Protein AF-A0A9D8LDV1-F1 (afdb_monomer_lite)

Secondary structure (DSSP, 8-state):
--HHHHHHHHHHIIIIIIHHHHHHHHHTT--S-EEEEE-TTT--EEEEEE--TTT---

Radius of gyration: 13.02 Å; chains: 1; bounding box: 27×19×39 Å

Foldseek 3Di:
DDPVVVVVLVVCCVPPPAPVQQVVQVVVVHDRAKDWDADPVPRHTPDIHGDNCVVPVD

pLDDT: mean 93.22, std 6.56, range [62.94, 98.31]

Sequence (58 aa):
MDTPELVSRLLDTIEHDLLPLTRRGVSGGNKLFGAAILNKSDLSLVVAETNNETENPL

Structure (mmCIF, N/CA/C/O backbone):
data_AF-A0A9D8LDV1-F1
#
_entry.id   AF-A0A9D8LDV1-F1
#
loop_
_atom_site.group_PDB
_atom_site.id
_atom_site.type_symbol
_atom_site.label_atom_id
_atom_site.label_alt_id
_atom_site.label_comp_id
_atom_site.label_asym_id
_atom_site.label_entity_id
_atom_site.label_seq_id
_atom_site.pdbx_PDB_ins_code
_atom_site.Cartn_x
_atom_site.Cartn_y
_atom_site.Cartn_z
_atom_site.occupancy
_atom_site.B_iso_or_equiv
_atom_site.auth_seq_id
_atom_site.auth_comp_id
_atom_site.auth_asym_id
_atom_site.auth_atom_id
_atom_site.pdbx_PDB_model_num
ATOM 1 N N . MET A 1 1 ? -12.399 1.602 16.390 1.00 73.94 1 MET A N 1
ATOM 2 C CA . MET A 1 1 ? -11.169 0.856 16.086 1.00 73.94 1 MET A CA 1
ATOM 3 C C . MET A 1 1 ? -10.071 1.539 16.848 1.00 73.94 1 MET A C 1
ATOM 5 O O . MET A 1 1 ? -9.995 2.764 16.765 1.00 73.94 1 MET A O 1
ATOM 9 N N . ASP A 1 2 ? -9.312 0.779 17.619 1.00 91.00 2 ASP A N 1
ATOM 10 C CA . ASP A 1 2 ? -8.249 1.350 18.426 1.00 91.00 2 ASP A CA 1
ATOM 11 C C . ASP A 1 2 ? -7.018 1.608 17.537 1.00 91.00 2 ASP A C 1
ATOM 13 O O . ASP A 1 2 ? -6.875 1.064 16.436 1.00 91.00 2 ASP A O 1
ATOM 17 N N . THR A 1 3 ? -6.183 2.564 17.947 1.00 93.12 3 THR A N 1
ATOM 18 C CA . THR A 1 3 ? -5.046 3.041 17.144 1.00 93.12 3 THR A CA 1
ATOM 19 C C . THR A 1 3 ? -4.071 1.924 16.738 1.00 93.12 3 THR A C 1
ATOM 21 O O . THR A 1 3 ? -3.634 1.946 15.585 1.00 93.12 3 THR A O 1
ATOM 24 N N . PRO A 1 4 ? -3.715 0.954 17.609 1.00 95.88 4 PRO A N 1
ATOM 25 C CA . PRO A 1 4 ? -2.804 -0.130 17.240 1.00 95.88 4 PRO A CA 1
ATOM 26 C C . PRO A 1 4 ? -3.309 -0.975 16.065 1.00 95.88 4 PRO A C 1
ATOM 28 O O . PRO A 1 4 ? -2.551 -1.232 15.136 1.00 95.88 4 PRO A O 1
ATOM 31 N N . GLU A 1 5 ? -4.589 -1.341 16.056 1.00 94.19 5 GLU A N 1
ATOM 32 C CA . GLU A 1 5 ? -5.216 -2.167 15.022 1.00 94.19 5 GLU A CA 1
ATOM 33 C C . GLU A 1 5 ? -5.226 -1.450 13.674 1.00 94.19 5 GLU A C 1
ATOM 35 O O . GLU A 1 5 ? -4.922 -2.054 12.643 1.00 94.19 5 GLU A O 1
ATOM 40 N N . LEU A 1 6 ? -5.522 -0.146 13.680 1.00 96.19 6 LEU A N 1
ATOM 41 C CA . LEU A 1 6 ? -5.439 0.675 12.476 1.00 96.19 6 LEU A CA 1
ATOM 42 C C . LEU A 1 6 ? -4.008 0.691 11.927 1.00 96.19 6 LEU A C 1
ATOM 44 O O . LEU A 1 6 ? -3.811 0.483 10.732 1.00 96.19 6 LEU A O 1
ATOM 48 N N . VAL A 1 7 ? -3.007 0.912 12.783 1.00 97.75 7 VAL A N 1
ATOM 49 C CA . VAL A 1 7 ? -1.598 0.937 12.366 1.00 97.75 7 VAL A CA 1
ATOM 50 C C . VAL A 1 7 ? -1.166 -0.418 11.811 1.00 97.75 7 VAL A C 1
ATOM 52 O O . VAL A 1 7 ? -0.602 -0.458 10.719 1.00 97.75 7 VAL A O 1
ATOM 55 N N . SER A 1 8 ? -1.471 -1.520 12.502 1.00 97.62 8 SER A N 1
ATOM 56 C CA . SER A 1 8 ? -1.173 -2.874 12.024 1.00 97.62 8 SER A CA 1
ATOM 57 C C . SER A 1 8 ? -1.783 -3.126 10.650 1.00 97.62 8 SER A C 1
ATOM 59 O O . SER A 1 8 ? -1.073 -3.527 9.733 1.00 97.62 8 SER A O 1
ATOM 61 N N . ARG A 1 9 ? -3.061 -2.783 10.453 1.00 97.50 9 ARG A N 1
ATOM 62 C CA . ARG A 1 9 ? -3.721 -2.987 9.161 1.00 97.50 9 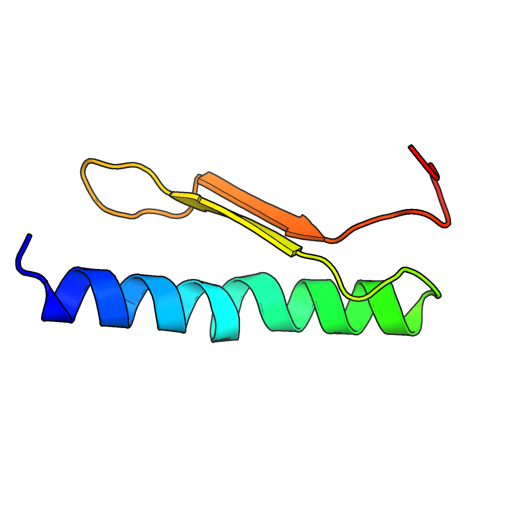ARG A CA 1
ATOM 63 C C . ARG A 1 9 ? -3.111 -2.143 8.037 1.00 97.50 9 ARG A C 1
ATOM 65 O O . ARG A 1 9 ? -3.020 -2.617 6.902 1.00 97.50 9 ARG A O 1
ATOM 72 N N . LEU A 1 10 ? -2.688 -0.909 8.321 1.00 97.56 10 LEU A N 1
ATOM 73 C CA . LEU A 1 10 ? -1.996 -0.062 7.342 1.00 97.56 10 LEU A CA 1
ATOM 74 C C . LEU A 1 10 ? -0.632 -0.649 6.953 1.00 97.56 10 LEU A C 1
ATOM 76 O O . LEU A 1 10 ? -0.299 -0.666 5.769 1.00 97.56 10 LEU A O 1
ATOM 80 N N . LEU A 1 11 ? 0.127 -1.169 7.920 1.00 98.25 11 LEU A N 1
ATOM 81 C CA . LEU A 1 11 ? 1.402 -1.842 7.659 1.00 98.25 11 LEU A CA 1
ATOM 82 C C . LEU A 1 11 ? 1.203 -3.127 6.846 1.00 98.25 11 LEU A C 1
ATOM 84 O O . LEU A 1 11 ? 1.892 -3.314 5.845 1.00 98.25 11 LEU A O 1
ATOM 88 N N . ASP A 1 12 ? 0.197 -3.936 7.189 1.00 98.31 12 ASP A N 1
ATOM 89 C CA . ASP A 1 12 ? -0.161 -5.133 6.422 1.00 98.31 12 ASP A CA 1
ATOM 90 C C . ASP A 1 12 ? -0.517 -4.786 4.975 1.00 98.31 12 ASP A C 1
ATOM 92 O O . ASP A 1 12 ? -0.123 -5.502 4.057 1.00 98.31 12 ASP A O 1
ATOM 96 N N . THR A 1 13 ? -1.224 -3.669 4.760 1.00 98.25 13 THR A N 1
ATOM 97 C CA . THR A 1 13 ? -1.567 -3.189 3.412 1.00 98.25 13 THR A CA 1
ATOM 98 C C . THR A 1 13 ? -0.314 -2.835 2.612 1.00 98.25 13 THR A C 1
ATOM 100 O O . THR A 1 13 ? -0.206 -3.143 1.427 1.00 98.25 13 THR A O 1
ATOM 103 N N . ILE A 1 14 ? 0.671 -2.202 3.249 1.00 97.56 14 ILE A N 1
ATOM 104 C CA . ILE A 1 14 ? 1.934 -1.870 2.586 1.00 97.56 14 ILE A CA 1
ATOM 105 C C . ILE A 1 14 ? 2.698 -3.147 2.213 1.00 97.56 14 ILE A C 1
ATOM 107 O O . ILE A 1 14 ? 3.163 -3.271 1.079 1.00 97.56 14 ILE A O 1
ATOM 111 N N . GLU A 1 15 ? 2.826 -4.095 3.140 1.00 98.12 15 GLU A N 1
ATOM 112 C CA . GLU A 1 15 ? 3.651 -5.292 2.957 1.00 98.12 15 GLU A CA 1
ATOM 113 C C . GLU A 1 15 ? 3.026 -6.324 2.014 1.00 98.12 15 GLU A C 1
ATOM 115 O O . GLU A 1 15 ? 3.705 -6.843 1.124 1.00 98.12 15 GLU A O 1
ATOM 120 N N . HIS A 1 16 ? 1.744 -6.623 2.197 1.00 98.06 16 HIS A N 1
ATOM 121 C CA . HIS A 1 16 ? 1.099 -7.749 1.529 1.00 98.06 16 HIS A CA 1
ATOM 122 C C . HIS A 1 16 ? 0.339 -7.331 0.271 1.00 98.06 16 HIS A C 1
ATOM 124 O O . HIS A 1 16 ? 0.280 -8.114 -0.677 1.00 98.06 16 HIS A O 1
ATOM 130 N N . ASP A 1 17 ? -0.173 -6.097 0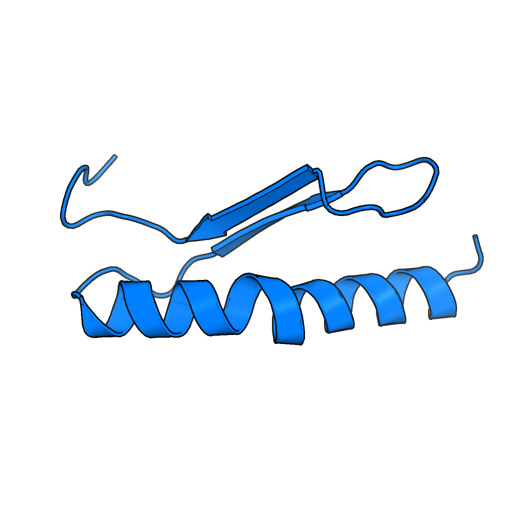.221 1.00 97.12 17 ASP A N 1
ATOM 131 C CA . ASP A 1 17 ? -0.933 -5.603 -0.928 1.00 97.12 17 ASP A CA 1
ATOM 132 C C . ASP A 1 17 ? -0.043 -4.759 -1.861 1.00 97.12 17 ASP A C 1
ATOM 134 O O . ASP A 1 17 ? 0.094 -5.078 -3.040 1.00 97.12 17 ASP A O 1
ATOM 138 N N . LEU A 1 18 ? 0.632 -3.715 -1.358 1.00 96.38 18 LEU A N 1
ATOM 139 C CA . LEU A 1 18 ? 1.360 -2.755 -2.207 1.00 96.38 18 LEU A CA 1
ATOM 140 C C . LEU A 1 18 ? 2.738 -3.230 -2.667 1.00 96.38 18 LEU A C 1
ATOM 142 O O . LEU A 1 18 ? 3.111 -3.029 -3.829 1.00 96.38 18 LEU A O 1
ATOM 146 N N . LEU A 1 19 ? 3.525 -3.832 -1.778 1.00 96.12 19 LEU A N 1
ATOM 147 C CA . LEU A 1 19 ? 4.903 -4.210 -2.079 1.00 96.12 19 LEU A CA 1
ATOM 148 C C . LEU A 1 19 ? 5.012 -5.217 -3.244 1.00 96.12 19 LEU A C 1
ATOM 150 O O . LEU A 1 19 ? 5.886 -5.021 -4.096 1.00 96.12 19 LEU A O 1
ATOM 154 N N . PRO A 1 20 ? 4.149 -6.249 -3.378 1.00 96.44 20 PRO A N 1
ATOM 155 C CA . PRO A 1 20 ? 4.181 -7.141 -4.536 1.00 96.44 20 PRO A CA 1
ATOM 156 C C . PRO A 1 20 ? 3.847 -6.440 -5.857 1.00 96.44 20 PRO A C 1
ATOM 158 O O . PRO A 1 20 ? 4.496 -6.728 -6.862 1.00 96.44 20 PRO A O 1
ATOM 161 N N . LEU A 1 21 ? 2.865 -5.526 -5.871 1.00 96.00 21 LEU A N 1
ATOM 162 C CA . LEU A 1 21 ? 2.513 -4.743 -7.067 1.00 96.00 21 LEU A CA 1
ATOM 163 C C . LEU A 1 21 ? 3.687 -3.863 -7.483 1.00 96.00 21 LEU A C 1
ATOM 165 O O . LEU A 1 21 ? 4.131 -3.893 -8.628 1.00 96.00 21 LEU A O 1
ATOM 169 N N . THR A 1 22 ? 4.239 -3.150 -6.507 1.00 94.88 22 THR A N 1
ATOM 170 C CA . THR A 1 22 ? 5.325 -2.199 -6.706 1.00 94.88 22 THR A CA 1
ATOM 171 C C . THR A 1 22 ? 6.592 -2.893 -7.205 1.00 94.88 22 THR A C 1
ATOM 173 O O . THR A 1 22 ? 7.230 -2.410 -8.137 1.00 94.88 22 THR A O 1
ATOM 176 N N . ARG A 1 23 ? 6.944 -4.070 -6.658 1.00 95.75 23 ARG A N 1
ATOM 177 C CA . ARG A 1 23 ? 8.070 -4.874 -7.169 1.00 95.75 23 ARG A CA 1
ATOM 178 C C . ARG A 1 23 ? 7.900 -5.209 -8.650 1.00 95.75 23 ARG A C 1
ATOM 180 O O . ARG A 1 23 ? 8.863 -5.087 -9.403 1.00 95.75 23 ARG A O 1
ATOM 187 N N . ARG A 1 24 ? 6.692 -5.604 -9.071 1.00 94.50 24 ARG A N 1
ATOM 188 C CA . ARG A 1 24 ? 6.406 -5.900 -10.483 1.00 94.50 24 ARG A CA 1
ATOM 189 C C . ARG A 1 24 ? 6.492 -4.644 -11.348 1.00 94.50 24 ARG A C 1
ATOM 191 O O . ARG A 1 24 ? 7.194 -4.674 -12.354 1.00 94.50 24 ARG A O 1
ATOM 198 N N . GLY A 1 25 ? 5.864 -3.545 -10.931 1.00 93.38 25 GLY A N 1
ATOM 199 C CA . GLY A 1 25 ? 5.901 -2.268 -11.650 1.00 93.38 25 GLY A CA 1
ATOM 200 C C . GLY A 1 25 ? 7.327 -1.758 -11.862 1.00 93.38 25 GLY A C 1
ATOM 201 O O . GLY A 1 25 ? 7.723 -1.477 -12.990 1.00 93.38 25 GLY A O 1
ATOM 202 N N . VAL A 1 26 ? 8.138 -1.740 -10.801 1.00 94.62 26 VAL A N 1
ATOM 203 C CA . VAL A 1 26 ? 9.544 -1.312 -10.879 1.00 94.62 26 VAL A CA 1
ATOM 204 C C . VAL A 1 26 ? 10.374 -2.241 -11.758 1.00 94.62 26 VAL A C 1
ATOM 206 O O . VAL A 1 26 ? 11.174 -1.763 -12.558 1.00 94.62 26 VAL A O 1
ATOM 209 N N . SER A 1 27 ? 10.165 -3.561 -11.679 1.00 94.25 27 SER A N 1
ATOM 210 C CA . SER A 1 27 ? 10.852 -4.499 -12.580 1.00 94.25 27 SER A CA 1
ATOM 211 C C . SER A 1 27 ? 10.497 -4.284 -14.057 1.00 94.25 27 SER A C 1
ATOM 213 O O . SER A 1 27 ? 11.305 -4.598 -14.926 1.00 94.25 27 SER A O 1
ATOM 215 N N . GLY A 1 28 ? 9.318 -3.713 -14.331 1.00 91.56 28 GLY A N 1
ATOM 216 C CA . GLY A 1 28 ? 8.872 -3.299 -15.661 1.00 91.56 28 GLY A CA 1
ATOM 217 C C . GLY A 1 28 ? 9.360 -1.913 -16.096 1.00 91.56 28 GLY A C 1
ATOM 218 O O . GLY A 1 28 ? 9.078 -1.510 -17.218 1.00 91.56 28 GLY A O 1
ATOM 219 N N . GLY A 1 29 ? 10.094 -1.187 -15.245 1.00 91.81 29 GLY A N 1
ATOM 220 C CA . GLY A 1 29 ? 10.616 0.150 -15.540 1.00 91.81 29 GLY A CA 1
ATOM 221 C C . GLY A 1 29 ? 9.777 1.313 -15.001 1.00 91.81 29 GLY A C 1
ATOM 222 O O . GLY A 1 29 ? 10.143 2.464 -15.233 1.00 91.81 29 GLY A O 1
ATOM 223 N N . ASN A 1 30 ? 8.693 1.050 -14.261 1.00 91.38 30 ASN A N 1
ATOM 224 C CA . ASN A 1 30 ? 7.914 2.101 -13.599 1.00 91.38 30 ASN A CA 1
ATOM 225 C C . ASN A 1 30 ? 8.618 2.618 -12.331 1.00 91.38 30 ASN A C 1
ATOM 227 O O . ASN A 1 30 ? 9.468 1.950 -11.737 1.00 91.38 30 ASN A O 1
ATOM 231 N N . LYS A 1 31 ? 8.244 3.815 -11.871 1.00 87.69 31 LYS A N 1
ATOM 232 C CA . LYS A 1 31 ? 8.774 4.384 -10.622 1.00 87.69 31 LYS A CA 1
ATOM 233 C C . LYS A 1 31 ? 8.193 3.701 -9.382 1.00 87.69 31 LYS A C 1
ATOM 235 O O . LYS A 1 31 ? 7.090 3.160 -9.392 1.00 87.69 31 LYS A O 1
ATOM 240 N N . LEU A 1 32 ? 8.935 3.787 -8.275 1.00 88.38 32 LEU A N 1
ATOM 241 C CA . LEU A 1 32 ? 8.518 3.288 -6.964 1.00 88.38 32 LEU A CA 1
ATOM 242 C C . LEU A 1 32 ? 7.419 4.184 -6.369 1.00 88.38 32 LEU A C 1
ATOM 244 O O . LEU A 1 32 ? 7.705 5.103 -5.605 1.00 88.38 32 LEU A O 1
ATOM 248 N N . PHE A 1 33 ? 6.163 3.922 -6.725 1.00 86.00 33 PHE A N 1
ATOM 249 C CA . PHE A 1 33 ? 5.008 4.610 -6.154 1.00 86.00 33 PHE A CA 1
ATOM 250 C C . PHE A 1 33 ? 3.796 3.678 -6.110 1.00 86.00 33 PHE A C 1
ATOM 252 O O . PHE A 1 33 ? 3.492 3.012 -7.100 1.00 86.00 33 PHE A O 1
ATOM 259 N N . GLY A 1 34 ? 3.097 3.631 -4.978 1.00 91.50 34 GLY A N 1
ATOM 260 C CA . GLY A 1 34 ? 1.918 2.789 -4.787 1.00 91.50 34 GLY A CA 1
ATOM 261 C C . GLY A 1 34 ? 0.906 3.434 -3.852 1.00 91.50 34 GLY A C 1
ATOM 262 O O . GLY A 1 34 ? 1.273 4.227 -2.985 1.00 91.50 34 GLY A O 1
ATOM 263 N N . ALA A 1 35 ? -0.366 3.105 -4.048 1.00 95.50 35 ALA A N 1
ATOM 264 C CA . ALA A 1 35 ? -1.473 3.637 -3.267 1.00 95.50 35 ALA A CA 1
ATOM 265 C C . ALA A 1 35 ? -2.548 2.571 -3.053 1.00 95.50 35 ALA A C 1
ATOM 267 O O . ALA A 1 35 ? -2.807 1.751 -3.933 1.00 95.50 35 ALA A O 1
ATOM 268 N N . ALA A 1 36 ? -3.187 2.607 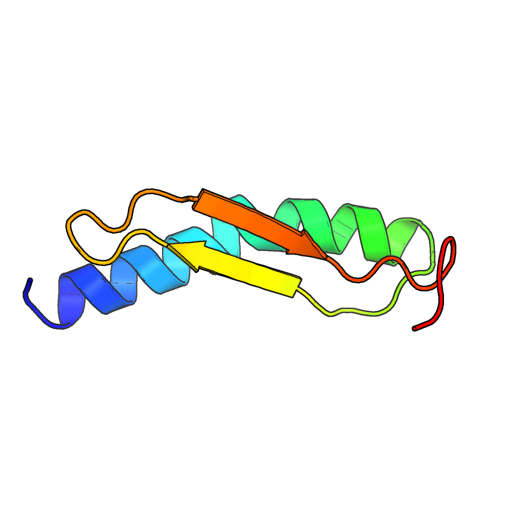-1.886 1.00 98.00 36 ALA A N 1
ATOM 269 C CA . ALA A 1 36 ? -4.315 1.750 -1.556 1.00 98.00 36 ALA A CA 1
ATOM 270 C C . ALA A 1 36 ? -5.471 2.573 -0.983 1.00 98.00 36 ALA A C 1
ATOM 272 O O . ALA A 1 36 ? -5.259 3.532 -0.238 1.00 98.00 36 ALA A O 1
ATOM 273 N N . ILE A 1 37 ? -6.696 2.172 -1.312 1.00 97.75 37 ILE A N 1
ATOM 274 C CA . ILE A 1 37 ? -7.929 2.679 -0.712 1.00 97.75 37 ILE A CA 1
ATOM 275 C C . ILE A 1 37 ? -8.532 1.551 0.116 1.00 97.75 37 ILE A C 1
ATOM 277 O O . ILE A 1 37 ? -8.716 0.434 -0.369 1.00 97.75 37 ILE A O 1
ATOM 281 N N . LEU A 1 38 ? -8.857 1.863 1.366 1.00 98.06 38 LEU A N 1
ATOM 282 C CA . LEU A 1 38 ? -9.469 0.946 2.319 1.00 98.06 38 LEU A CA 1
ATOM 283 C C . LEU A 1 38 ? -10.861 1.456 2.682 1.00 98.06 38 LEU A C 1
ATOM 285 O O . LEU A 1 38 ? -11.073 2.665 2.818 1.00 98.06 38 LEU A O 1
ATOM 289 N N . ASN A 1 39 ? -11.809 0.546 2.873 1.00 97.50 39 ASN A N 1
ATOM 290 C CA . ASN A 1 39 ? -13.118 0.912 3.382 1.00 97.50 39 ASN A CA 1
ATOM 291 C C . ASN A 1 39 ? -12.986 1.342 4.848 1.00 97.50 39 ASN A C 1
ATOM 293 O O . ASN A 1 39 ? -12.433 0.631 5.678 1.00 97.50 39 ASN A O 1
ATOM 297 N N . LYS A 1 40 ? -13.507 2.518 5.196 1.00 94.94 40 LYS A N 1
ATOM 298 C CA . LYS A 1 40 ? -13.380 3.072 6.547 1.00 94.94 40 LYS A CA 1
ATOM 299 C C . LYS A 1 40 ? -14.056 2.216 7.624 1.00 94.94 40 LYS A C 1
ATOM 301 O O . LYS A 1 40 ? -13.611 2.255 8.768 1.00 94.94 40 LYS A O 1
ATOM 306 N N . SER A 1 41 ? -15.143 1.507 7.303 1.00 96.12 41 SER A N 1
ATOM 307 C CA . SER A 1 41 ? -15.915 0.779 8.319 1.00 96.12 41 SER A CA 1
ATOM 308 C C . SER A 1 41 ? -15.211 -0.476 8.823 1.00 96.12 41 SER A C 1
ATOM 310 O O . SER A 1 41 ? -15.366 -0.816 9.992 1.00 96.12 41 SER A O 1
ATOM 312 N N . ASP A 1 42 ? -14.452 -1.152 7.960 1.00 95.12 42 ASP A N 1
ATOM 313 C CA . ASP A 1 42 ? -13.872 -2.471 8.244 1.00 95.12 42 ASP A CA 1
ATOM 314 C C . AS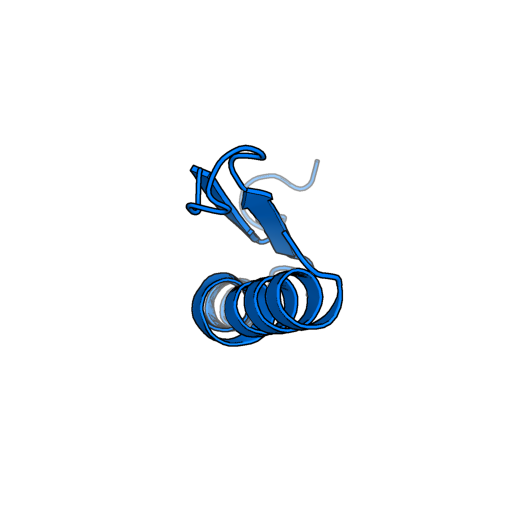P A 1 42 ? -12.412 -2.633 7.785 1.00 95.12 42 ASP A C 1
ATOM 316 O O . ASP A 1 42 ? -11.815 -3.684 7.998 1.00 95.12 42 ASP A O 1
ATOM 320 N N . LEU A 1 43 ? -11.825 -1.598 7.179 1.00 96.31 43 LEU A N 1
ATOM 321 C CA . LEU A 1 43 ? -10.490 -1.602 6.576 1.00 96.31 43 LEU A CA 1
ATOM 322 C C . LEU A 1 43 ? -10.266 -2.714 5.540 1.00 96.31 43 LEU A C 1
ATOM 324 O O . LEU A 1 43 ? -9.123 -3.105 5.268 1.00 96.31 43 LEU A O 1
ATOM 328 N N . SER A 1 44 ? -11.345 -3.209 4.931 1.00 97.12 44 SER A N 1
ATOM 329 C CA . SER A 1 44 ? -11.248 -4.063 3.754 1.00 97.12 44 SER A CA 1
ATOM 330 C C . SER A 1 44 ? -10.582 -3.291 2.615 1.00 97.12 44 SER A C 1
ATOM 332 O O . SER A 1 44 ? -10.791 -2.086 2.442 1.00 97.12 44 SER A O 1
ATOM 334 N N . LEU A 1 45 ? -9.721 -3.973 1.859 1.00 97.69 45 LEU A N 1
ATOM 335 C CA . LEU A 1 45 ? -9.072 -3.375 0.700 1.00 97.69 45 LEU A CA 1
ATOM 336 C C . LEU A 1 45 ? -10.114 -3.153 -0.402 1.00 97.69 45 LEU A C 1
ATOM 338 O O . LEU A 1 45 ? -10.772 -4.097 -0.827 1.00 97.69 45 LEU A O 1
ATOM 342 N N . VAL A 1 46 ? -10.241 -1.913 -0.872 1.00 98.19 46 VAL A N 1
ATOM 343 C CA . VAL A 1 46 ? -11.085 -1.565 -2.023 1.00 98.19 46 VAL A CA 1
ATOM 344 C C . VAL A 1 46 ? -10.269 -1.664 -3.306 1.00 98.19 46 VAL A C 1
ATOM 346 O O . VAL A 1 46 ? -10.705 -2.281 -4.272 1.00 98.19 46 VAL A O 1
ATOM 349 N N . VAL A 1 47 ? -9.078 -1.063 -3.312 1.00 97.56 47 VAL A N 1
ATOM 350 C CA . VAL A 1 47 ? -8.138 -1.114 -4.436 1.00 97.56 47 VAL A CA 1
ATOM 351 C C . VAL A 1 47 ? -6.718 -0.865 -3.939 1.00 97.56 47 VAL A C 1
ATOM 353 O O . VAL A 1 47 ? -6.520 -0.069 -3.022 1.00 97.56 47 VAL A O 1
ATOM 356 N N . ALA A 1 48 ? -5.741 -1.529 -4.548 1.00 97.25 48 ALA A N 1
ATOM 357 C CA . ALA A 1 48 ? -4.317 -1.262 -4.398 1.00 97.25 48 ALA A CA 1
ATOM 358 C C . ALA A 1 48 ? -3.694 -1.225 -5.792 1.00 97.25 48 ALA A C 1
ATOM 360 O O 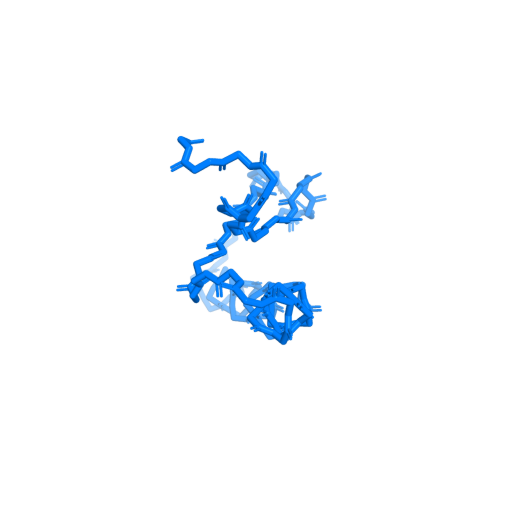. ALA A 1 48 ? -3.907 -2.149 -6.570 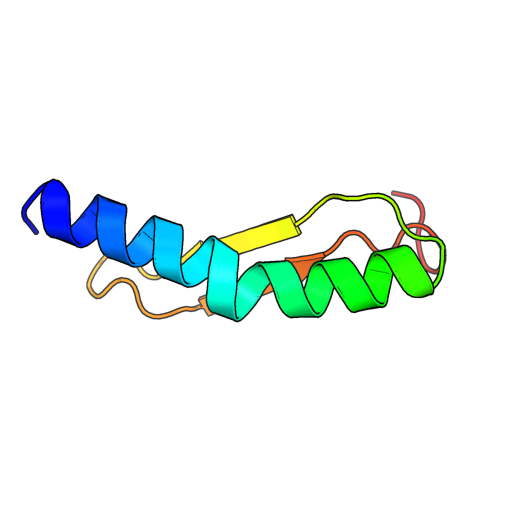1.00 97.25 48 ALA A O 1
ATOM 361 N N . GLU A 1 49 ? -2.930 -0.180 -6.094 1.00 94.94 49 GLU A N 1
ATOM 362 C CA . GLU A 1 49 ? -2.285 -0.000 -7.394 1.00 94.94 49 GLU A CA 1
ATOM 363 C C . GLU A 1 49 ? -0.883 0.593 -7.253 1.00 94.94 49 GLU A C 1
ATOM 365 O O . GLU A 1 49 ? -0.510 1.156 -6.218 1.00 94.94 49 GLU A O 1
ATOM 370 N N . THR A 1 50 ? -0.099 0.470 -8.324 1.00 93.38 50 THR A N 1
ATOM 371 C CA . THR A 1 50 ? 1.223 1.090 -8.462 1.00 93.38 50 THR A CA 1
ATOM 372 C C . THR A 1 50 ? 1.270 1.977 -9.702 1.00 93.38 50 THR A C 1
ATOM 374 O O . THR A 1 50 ? 0.457 1.834 -10.612 1.00 93.38 50 THR A O 1
ATOM 377 N N . ASN A 1 51 ? 2.205 2.927 -9.733 1.00 88.69 51 ASN A N 1
ATOM 378 C CA . ASN A 1 51 ? 2.421 3.770 -10.901 1.00 88.69 51 ASN A CA 1
ATOM 379 C C . ASN A 1 51 ? 2.732 2.913 -12.146 1.00 88.69 51 ASN A C 1
ATOM 381 O O . ASN A 1 51 ? 3.489 1.943 -12.075 1.00 88.69 51 ASN A O 1
ATOM 385 N N . ASN A 1 52 ? 2.149 3.305 -13.280 1.00 87.19 52 ASN A N 1
ATOM 386 C CA . ASN A 1 52 ? 2.312 2.641 -14.568 1.00 87.19 52 ASN A CA 1
ATOM 387 C C . ASN A 1 52 ? 2.795 3.620 -15.654 1.00 87.19 52 ASN A C 1
ATOM 389 O O . ASN A 1 52 ? 2.214 3.717 -16.732 1.00 87.19 52 ASN A O 1
ATOM 393 N N . GLU A 1 53 ? 3.851 4.379 -15.340 1.00 87.19 53 GLU A N 1
ATOM 394 C CA . GLU A 1 53 ? 4.407 5.436 -16.198 1.00 87.19 53 GLU A CA 1
ATOM 395 C C . GLU A 1 53 ? 4.821 4.954 -17.596 1.00 87.19 53 GLU A C 1
ATOM 397 O O . GLU A 1 53 ? 4.772 5.725 -18.553 1.00 87.19 53 GLU A O 1
ATOM 402 N N . THR A 1 54 ? 5.211 3.685 -17.732 1.00 87.62 54 THR A N 1
ATOM 403 C CA . THR A 1 54 ? 5.567 3.088 -19.028 1.00 87.62 54 THR A CA 1
ATOM 404 C C . THR A 1 54 ? 4.373 2.927 -19.971 1.00 87.62 54 THR A C 1
ATOM 406 O O . THR A 1 54 ? 4.565 2.985 -21.184 1.00 87.62 54 THR A O 1
ATOM 409 N N . GLU A 1 55 ? 3.156 2.764 -19.445 1.00 87.88 55 GLU A N 1
ATOM 410 C CA . GLU A 1 55 ? 1.919 2.736 -20.235 1.00 87.88 55 GLU A CA 1
ATOM 411 C C . GLU A 1 55 ? 1.300 4.133 -20.357 1.00 87.88 55 GLU A C 1
ATOM 413 O O . GLU A 1 55 ? 0.909 4.551 -21.447 1.00 87.88 55 GLU A O 1
ATOM 418 N N . ASN A 1 56 ? 1.234 4.870 -19.246 1.00 83.31 56 ASN A N 1
ATOM 419 C CA . ASN A 1 56 ? 0.755 6.244 -19.216 1.00 83.31 56 ASN A CA 1
ATOM 420 C C . ASN A 1 56 ? 1.552 7.066 -18.188 1.00 83.31 56 ASN A C 1
ATOM 422 O O . ASN A 1 56 ? 1.443 6.805 -16.989 1.00 83.31 56 ASN A O 1
ATOM 426 N N . PRO A 1 57 ? 2.334 8.069 -18.627 1.00 75.38 57 PRO A N 1
ATOM 427 C CA . PRO A 1 57 ? 3.213 8.833 -17.747 1.00 75.38 57 PRO A CA 1
ATOM 428 C C . PRO A 1 57 ? 2.507 9.885 -16.878 1.00 75.38 57 PRO A C 1
ATOM 430 O O . PRO A 1 57 ? 3.184 10.541 -16.083 1.00 75.38 57 PRO A O 1
ATOM 433 N N . LEU A 1 58 ? 1.191 10.072 -17.042 1.00 62.94 58 LEU A N 1
ATOM 434 C CA . LEU A 1 58 ? 0.365 11.020 -16.284 1.00 62.94 58 LEU A CA 1
ATOM 435 C C . LEU A 1 58 ? -0.389 10.348 -15.133 1.00 62.94 58 LEU A C 1
ATOM 437 O O . LEU A 1 58 ? -1.076 9.334 -15.390 1.00 62.94 58 LEU A O 1
#